Protein AF-A0A2V4NGN0-F1 (afdb_monomer)

pLDDT: mean 93.18, std 6.06, range [64.12, 97.69]

Structure (mmCIF, N/CA/C/O backbone):
data_AF-A0A2V4NGN0-F1
#
_entry.id   AF-A0A2V4NGN0-F1
#
loop_
_atom_site.group_PDB
_atom_site.id
_atom_site.type_symbol
_atom_site.label_atom_id
_atom_site.label_alt_id
_atom_site.label_comp_id
_atom_site.label_asym_id
_atom_site.label_entity_id
_atom_site.label_seq_id
_atom_site.pdbx_PDB_ins_code
_atom_site.Cartn_x
_atom_site.Cartn_y
_atom_site.Cartn_z
_atom_site.occupancy
_atom_site.B_iso_or_equiv
_atom_site.auth_seq_id
_atom_site.auth_comp_id
_atom_site.auth_asym_id
_atom_site.auth_atom_id
_atom_site.pdbx_PDB_model_num
ATOM 1 N N . MET A 1 1 ? 5.089 -12.682 -4.700 1.00 64.12 1 MET A N 1
ATOM 2 C CA . MET A 1 1 ? 6.074 -11.751 -5.308 1.00 64.12 1 MET A CA 1
ATOM 3 C C . MET A 1 1 ? 6.820 -12.357 -6.503 1.00 64.12 1 MET A C 1
ATOM 5 O O . MET A 1 1 ? 7.822 -11.802 -6.937 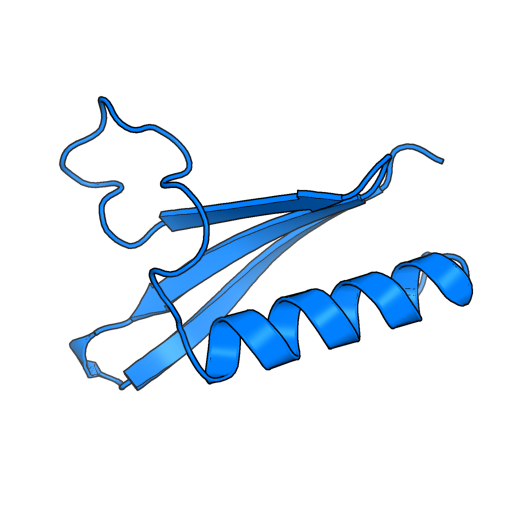1.00 64.12 1 MET A O 1
ATOM 9 N N . THR A 1 2 ? 6.379 -13.487 -7.057 1.00 66.81 2 THR A N 1
ATOM 10 C CA . THR A 1 2 ? 6.961 -14.051 -8.282 1.00 66.81 2 THR A CA 1
ATOM 11 C C . THR A 1 2 ? 6.592 -13.165 -9.472 1.00 66.81 2 THR A C 1
ATOM 13 O O . THR A 1 2 ? 5.420 -12.848 -9.632 1.00 66.81 2 THR A O 1
ATOM 16 N N . GLY A 1 3 ? 7.580 -12.740 -10.264 1.00 83.88 3 GLY A N 1
ATOM 17 C CA . GLY A 1 3 ? 7.385 -11.868 -11.434 1.00 83.88 3 GLY A CA 1
ATOM 18 C C . GLY A 1 3 ? 7.935 -10.444 -11.291 1.00 83.88 3 GLY A C 1
ATOM 19 O O . GLY A 1 3 ? 8.091 -9.764 -12.294 1.00 83.88 3 GLY A O 1
ATOM 20 N N . LEU A 1 4 ? 8.299 -10.011 -10.078 1.00 91.94 4 LEU A N 1
ATOM 21 C CA . LEU A 1 4 ? 8.946 -8.714 -9.855 1.00 91.94 4 LEU A CA 1
ATOM 22 C C . LEU A 1 4 ? 10.479 -8.835 -9.910 1.00 91.94 4 LEU A C 1
ATOM 24 O O . LEU A 1 4 ? 11.024 -9.771 -9.307 1.00 91.94 4 LEU A O 1
ATOM 28 N N . PRO A 1 5 ? 11.197 -7.876 -10.524 1.00 94.06 5 PRO A N 1
ATOM 29 C CA . PRO A 1 5 ? 12.645 -7.749 -10.378 1.00 94.06 5 PRO A CA 1
ATOM 30 C C . PRO A 1 5 ? 13.075 -7.663 -8.906 1.00 94.06 5 PRO A C 1
ATOM 32 O O . PRO A 1 5 ? 12.340 -7.158 -8.057 1.00 94.06 5 PRO A O 1
ATOM 35 N N . ALA A 1 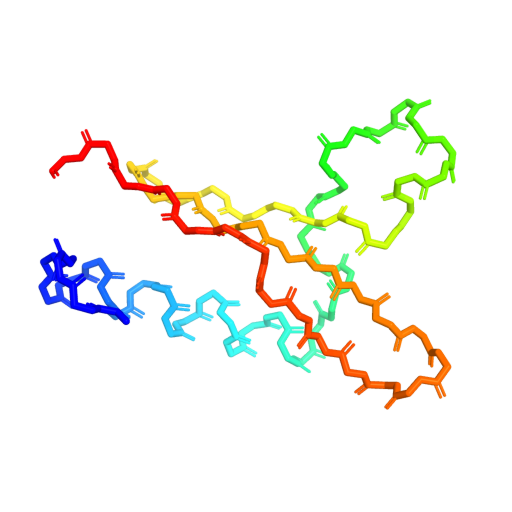6 ? 14.295 -8.108 -8.588 1.00 94.19 6 ALA A N 1
ATOM 36 C CA . ALA A 1 6 ? 14.779 -8.164 -7.203 1.00 94.19 6 ALA A CA 1
ATOM 37 C C . ALA A 1 6 ? 14.739 -6.801 -6.485 1.00 94.19 6 ALA A C 1
ATOM 39 O O . ALA A 1 6 ? 14.368 -6.738 -5.313 1.00 94.19 6 ALA A O 1
ATOM 40 N N . HIS A 1 7 ? 15.065 -5.7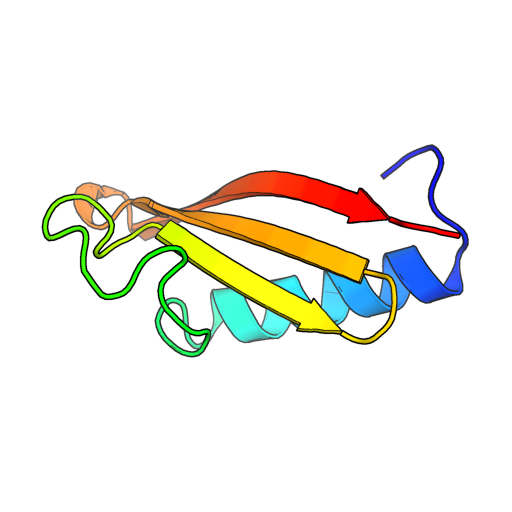14 -7.192 1.00 92.38 7 HIS A N 1
ATOM 41 C CA . HIS A 1 7 ? 15.005 -4.364 -6.630 1.00 92.38 7 HIS A CA 1
ATOM 42 C C . HIS A 1 7 ? 13.564 -3.960 -6.280 1.00 92.38 7 HIS A C 1
ATOM 44 O O . HIS A 1 7 ? 13.322 -3.478 -5.179 1.00 92.38 7 HIS A O 1
ATOM 50 N N . ALA A 1 8 ? 12.596 -4.253 -7.156 1.00 95.00 8 ALA A N 1
ATOM 51 C CA . ALA A 1 8 ? 11.184 -3.978 -6.915 1.00 95.00 8 ALA A CA 1
ATOM 52 C C . ALA A 1 8 ? 10.644 -4.799 -5.734 1.00 95.00 8 ALA A C 1
ATOM 54 O O . ALA A 1 8 ? 9.902 -4.276 -4.908 1.00 95.00 8 ALA A O 1
ATOM 55 N N . GLN A 1 9 ? 11.066 -6.062 -5.582 1.00 96.19 9 GLN A N 1
ATOM 56 C CA . GLN A 1 9 ? 10.728 -6.852 -4.390 1.00 96.19 9 GLN A CA 1
ATOM 57 C C . GLN A 1 9 ? 11.260 -6.215 -3.101 1.00 96.19 9 GLN A C 1
ATOM 59 O O . GLN A 1 9 ? 10.567 -6.250 -2.086 1.00 96.19 9 GLN A O 1
ATOM 64 N N . GLY A 1 10 ? 12.474 -5.654 -3.135 1.00 97.19 10 GLY A N 1
ATOM 65 C CA . GLY A 1 10 ? 13.040 -4.883 -2.026 1.00 97.19 10 GLY A CA 1
ATOM 66 C C . GLY A 1 10 ? 12.153 -3.693 -1.673 1.00 97.19 10 GLY A C 1
ATOM 67 O O . GLY A 1 10 ? 11.675 -3.605 -0.549 1.00 97.19 10 GLY A O 1
ATOM 68 N N . THR A 1 11 ? 11.811 -2.871 -2.666 1.00 96.94 11 THR A N 1
ATOM 69 C CA . THR A 1 11 ? 10.948 -1.702 -2.463 1.00 96.94 11 THR A CA 1
ATOM 70 C C . THR A 1 11 ? 9.566 -2.071 -1.918 1.00 96.94 11 THR A C 1
ATOM 72 O O . THR A 1 11 ? 9.072 -1.392 -1.023 1.00 96.94 11 THR A O 1
ATOM 75 N N . VAL A 1 12 ? 8.942 -3.164 -2.380 1.00 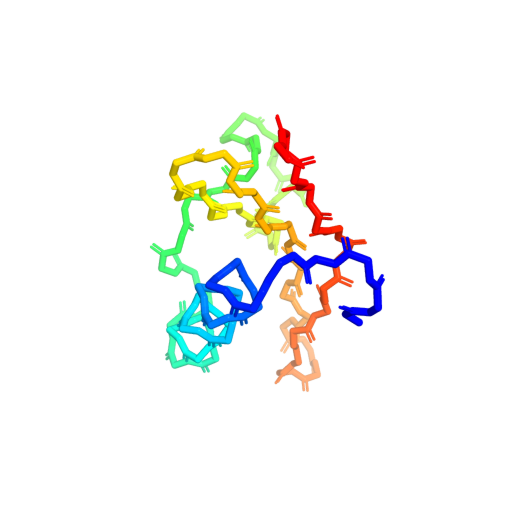97.12 12 VAL A N 1
ATOM 76 C CA . VAL A 1 12 ? 7.672 -3.627 -1.790 1.00 97.12 12 VAL A CA 1
ATOM 77 C C . VAL A 1 12 ? 7.854 -3.981 -0.312 1.00 97.12 12 VAL A C 1
ATOM 79 O O . VAL A 1 12 ? 7.001 -3.631 0.499 1.00 97.12 12 VAL A O 1
ATOM 82 N N . ARG A 1 13 ? 8.940 -4.675 0.060 1.00 97.00 13 ARG A N 1
ATOM 83 C CA . ARG A 1 13 ? 9.202 -5.018 1.469 1.00 97.00 13 ARG A CA 1
ATOM 84 C C . ARG A 1 13 ? 9.357 -3.761 2.317 1.00 97.00 13 ARG A C 1
ATOM 86 O O . ARG A 1 13 ? 8.738 -3.697 3.371 1.00 97.00 13 ARG A O 1
ATOM 93 N N . ASP A 1 14 ? 10.091 -2.766 1.829 1.00 97.38 14 ASP A N 1
ATOM 94 C CA . ASP A 1 14 ? 10.291 -1.496 2.536 1.00 97.38 14 ASP A CA 1
ATOM 95 C C . ASP A 1 14 ? 8.965 -0.743 2.723 1.00 97.38 14 ASP A C 1
ATOM 97 O O . ASP A 1 14 ? 8.647 -0.278 3.817 1.00 97.38 14 ASP A O 1
ATOM 101 N N . VAL A 1 15 ? 8.141 -0.678 1.672 1.00 97.50 15 VAL A N 1
ATOM 102 C CA . VAL A 1 15 ? 6.804 -0.069 1.729 1.00 97.50 15 VAL A CA 1
ATOM 103 C C . VAL A 1 15 ? 5.918 -0.771 2.757 1.00 97.50 15 VAL A C 1
ATOM 105 O O . VAL A 1 15 ? 5.268 -0.098 3.559 1.00 97.50 15 VAL A O 1
ATOM 108 N N . LEU A 1 16 ? 5.884 -2.107 2.750 1.00 96.94 16 LEU A N 1
ATOM 109 C CA . LEU A 1 16 ? 5.058 -2.888 3.674 1.00 96.94 16 LEU A CA 1
ATOM 110 C C . LEU A 1 16 ? 5.566 -2.814 5.115 1.00 96.94 16 LEU A C 1
ATOM 112 O O . LEU A 1 16 ? 4.760 -2.793 6.040 1.00 96.94 16 LEU A O 1
ATOM 116 N N . ASP A 1 17 ? 6.877 -2.732 5.318 1.00 97.56 17 ASP A N 1
ATOM 117 C CA . ASP A 1 17 ? 7.479 -2.521 6.630 1.00 97.56 17 ASP A CA 1
ATOM 118 C C . ASP A 1 17 ? 7.084 -1.147 7.202 1.00 97.56 17 ASP A C 1
ATOM 120 O O . ASP A 1 17 ? 6.581 -1.066 8.326 1.00 97.56 17 ASP A O 1
ATOM 124 N N . ILE A 1 18 ? 7.166 -0.078 6.401 1.00 97.56 18 ILE A N 1
ATOM 125 C CA . ILE A 1 18 ? 6.664 1.252 6.785 1.00 97.56 18 ILE A CA 1
ATOM 126 C C . ILE A 1 18 ? 5.161 1.198 7.090 1.00 97.56 18 ILE A C 1
ATOM 128 O O . ILE A 1 18 ? 4.731 1.668 8.144 1.00 97.56 18 ILE A O 1
ATOM 132 N N . ALA A 1 19 ? 4.364 0.591 6.207 1.00 96.69 19 ALA A N 1
ATOM 133 C CA . ALA A 1 19 ? 2.917 0.481 6.385 1.00 96.69 19 ALA A CA 1
ATOM 134 C C . ALA A 1 19 ? 2.540 -0.338 7.633 1.00 96.69 19 ALA A C 1
ATOM 136 O O . ALA A 1 19 ? 1.542 -0.045 8.281 1.00 96.69 19 ALA A O 1
ATOM 137 N N . SER A 1 20 ? 3.343 -1.331 8.024 1.00 95.12 20 SER A N 1
ATOM 138 C CA . SER A 1 20 ? 3.098 -2.117 9.240 1.00 95.12 20 SER A CA 1
ATOM 139 C C . SER A 1 20 ? 3.260 -1.296 10.524 1.00 95.12 20 SER A C 1
ATOM 141 O O . SER A 1 20 ? 2.589 -1.567 11.520 1.00 95.12 20 SER A O 1
ATOM 143 N N . ARG A 1 21 ? 4.129 -0.277 10.495 1.00 95.88 21 ARG A N 1
ATOM 144 C CA . ARG A 1 21 ? 4.417 0.609 11.633 1.00 95.88 21 ARG A CA 1
ATOM 145 C C . ARG A 1 21 ? 3.506 1.831 11.654 1.00 95.88 21 ARG A C 1
ATOM 147 O O . ARG A 1 21 ? 3.095 2.267 12.726 1.00 95.88 21 ARG A O 1
ATOM 154 N N . THR A 1 22 ? 3.159 2.342 10.474 1.00 95.50 22 THR A N 1
ATOM 155 C CA . THR A 1 22 ? 2.291 3.509 10.298 1.00 95.50 22 THR A CA 1
ATOM 156 C C . THR A 1 22 ? 1.248 3.218 9.211 1.00 95.50 22 THR A C 1
ATOM 158 O O . THR A 1 22 ? 1.400 3.679 8.078 1.00 95.50 22 THR A O 1
ATOM 161 N N . PRO A 1 23 ? 0.165 2.475 9.523 1.00 93.75 23 PRO A N 1
ATOM 162 C CA . PRO A 1 23 ? -0.787 2.000 8.513 1.00 93.75 23 PRO A CA 1
ATOM 163 C C . PRO A 1 23 ? -1.448 3.117 7.703 1.00 93.75 23 PRO A C 1
ATOM 165 O O . PRO A 1 23 ? -1.597 2.986 6.493 1.00 93.75 23 PRO A O 1
ATOM 168 N N . TRP A 1 24 ? -1.760 4.250 8.334 1.00 94.38 24 TRP A N 1
ATOM 169 C CA . TRP A 1 24 ? -2.324 5.440 7.679 1.00 94.38 24 TRP A CA 1
ATOM 170 C C . TRP A 1 24 ? -1.264 6.435 7.175 1.00 94.38 24 TRP A C 1
ATOM 172 O O . TRP A 1 24 ? -1.596 7.567 6.838 1.00 94.38 24 TRP A O 1
ATOM 182 N N . GLY A 1 25 ? 0.015 6.044 7.146 1.00 93.62 25 GLY A N 1
ATOM 183 C CA . GLY A 1 25 ? 1.123 6.921 6.751 1.00 93.62 25 GLY A CA 1
ATOM 184 C C . GLY A 1 25 ? 1.175 7.220 5.252 1.00 93.62 25 GLY A C 1
ATOM 185 O O . GLY A 1 25 ? 1.713 8.251 4.854 1.00 93.62 25 GLY A O 1
ATOM 186 N N . TRP A 1 26 ? 0.597 6.346 4.427 1.00 95.56 26 TRP A N 1
ATOM 187 C CA . TRP A 1 26 ? 0.446 6.568 2.993 1.00 95.56 26 TRP A CA 1
ATOM 188 C C . TRP A 1 26 ? -0.898 7.250 2.669 1.00 95.56 26 TRP A C 1
ATOM 190 O O . TRP A 1 26 ? -1.879 7.073 3.407 1.00 95.56 26 TRP A O 1
ATOM 200 N N . PRO A 1 27 ? -0.978 8.024 1.568 1.00 94.38 27 PRO A N 1
ATOM 201 C CA . PRO A 1 27 ? -2.220 8.660 1.141 1.00 94.38 27 PRO A CA 1
ATOM 202 C C . PRO A 1 27 ? -3.374 7.665 0.977 1.00 94.38 27 PRO A C 1
ATOM 204 O O . PRO A 1 27 ? -3.168 6.483 0.678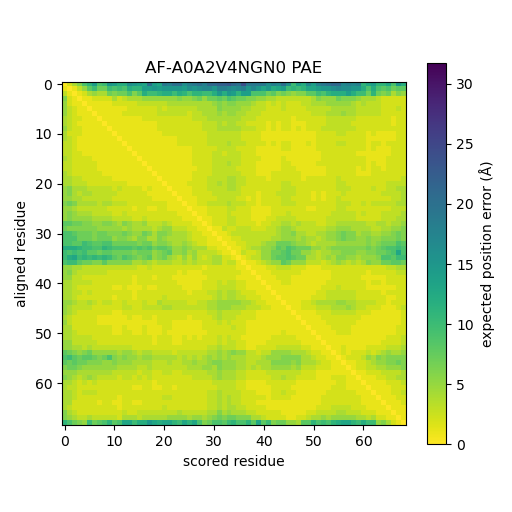 1.00 94.38 27 PRO A O 1
ATOM 207 N N . ALA A 1 28 ? -4.596 8.163 1.170 1.00 94.19 28 ALA A N 1
ATOM 208 C CA . ALA A 1 28 ? -5.791 7.434 0.762 1.00 94.19 28 ALA A CA 1
ATOM 209 C C . ALA A 1 28 ? -5.757 7.213 -0.757 1.00 94.19 28 ALA A C 1
ATOM 211 O O . ALA A 1 28 ? -5.242 8.063 -1.486 1.00 94.19 28 ALA A O 1
ATOM 212 N N . TRP A 1 29 ? -6.289 6.081 -1.218 1.00 89.69 29 TRP A N 1
ATOM 213 C CA . TRP A 1 29 ? -6.396 5.799 -2.654 1.00 89.69 29 TRP A CA 1
ATOM 214 C C . TRP A 1 29 ? -7.245 6.846 -3.378 1.00 89.69 29 TRP A C 1
ATOM 216 O O . TRP A 1 29 ? -6.805 7.418 -4.372 1.00 89.69 29 TRP A O 1
ATOM 226 N N . ASP A 1 30 ? -8.428 7.128 -2.833 1.00 89.75 30 ASP A N 1
ATOM 227 C CA . ASP A 1 30 ? -9.297 8.211 -3.271 1.00 89.75 30 ASP A CA 1
ATOM 228 C C . ASP A 1 30 ? -9.626 9.085 -2.050 1.00 89.75 30 ASP A C 1
ATOM 230 O O . ASP A 1 30 ? -10.322 8.633 -1.141 1.00 89.75 30 ASP A O 1
ATOM 234 N N . PRO A 1 31 ? -9.111 10.324 -1.974 1.00 86.44 31 PRO A N 1
ATOM 235 C CA . PRO A 1 31 ? -9.380 11.215 -0.849 1.00 86.44 31 PRO A CA 1
ATOM 236 C C . PRO A 1 31 ? -10.817 11.754 -0.834 1.00 86.44 31 PRO A C 1
ATOM 238 O O . PRO A 1 31 ? -11.211 12.390 0.142 1.00 86.44 31 PRO A O 1
ATOM 241 N N . THR A 1 32 ? -11.578 11.557 -1.913 1.00 90.38 32 THR A N 1
ATOM 242 C CA . THR A 1 32 ? -12.980 11.973 -2.028 1.00 90.38 32 THR A CA 1
ATOM 243 C C . THR A 1 32 ? -13.963 10.854 -1.700 1.00 90.38 32 THR A C 1
ATOM 245 O O . THR A 1 32 ? -15.145 11.140 -1.513 1.00 90.38 32 THR A O 1
ATOM 248 N N . ASP A 1 33 ? -13.481 9.614 -1.578 1.00 89.44 33 ASP A N 1
ATOM 249 C CA . ASP A 1 33 ? -14.282 8.456 -1.197 1.00 89.44 33 ASP A CA 1
ATOM 250 C C . ASP A 1 33 ? -14.330 8.312 0.339 1.00 89.44 33 ASP A C 1
ATOM 252 O O . ASP A 1 33 ? -13.326 7.935 0.956 1.00 89.44 33 ASP A O 1
ATOM 256 N N . PRO A 1 34 ? -15.475 8.597 0.988 1.00 82.19 34 PRO A N 1
ATOM 257 C CA . PRO A 1 34 ? -15.608 8.459 2.436 1.00 82.19 34 PRO A CA 1
ATOM 258 C C . PRO A 1 34 ? -15.528 6.999 2.906 1.00 82.19 34 PRO A C 1
ATOM 260 O O . PRO A 1 34 ? -15.132 6.759 4.046 1.00 82.19 34 PRO A O 1
ATOM 263 N N . ASP A 1 35 ? -15.854 6.031 2.045 1.00 84.88 35 ASP A N 1
ATOM 264 C CA . ASP A 1 35 ? -15.769 4.601 2.360 1.00 84.88 35 ASP A CA 1
ATOM 265 C C . ASP A 1 35 ? -14.335 4.063 2.156 1.00 84.88 35 ASP A C 1
ATOM 267 O O . ASP A 1 35 ? -13.962 3.008 2.679 1.00 84.88 35 ASP A O 1
ATOM 271 N N . GLY A 1 36 ? -13.493 4.827 1.452 1.00 85.25 36 GLY A N 1
ATOM 272 C CA . GLY A 1 36 ? -12.093 4.532 1.149 1.00 85.25 36 GLY A CA 1
ATOM 273 C C . GLY A 1 36 ? -11.101 4.870 2.268 1.00 85.25 36 GLY A C 1
ATOM 274 O O . GLY A 1 36 ? -9.890 4.772 2.056 1.00 85.25 36 GLY A O 1
ATOM 275 N N . GLU A 1 37 ? -11.566 5.237 3.469 1.00 87.62 37 GLU A N 1
ATOM 276 C CA . GLU A 1 37 ? -10.715 5.701 4.579 1.00 87.62 37 GLU A CA 1
ATOM 277 C C . GLU A 1 37 ? -9.670 4.665 5.033 1.00 87.62 37 GLU A C 1
ATOM 279 O O . GLU A 1 37 ? -8.703 4.996 5.709 1.00 87.62 37 GLU A O 1
ATOM 284 N N . ASP A 1 38 ? -9.809 3.396 4.679 1.00 94.75 38 ASP A N 1
ATOM 285 C CA . ASP A 1 38 ? -8.831 2.368 5.037 1.00 94.75 38 ASP A CA 1
ATOM 286 C C . ASP A 1 38 ? -8.057 1.822 3.836 1.00 94.75 38 ASP A C 1
ATOM 288 O O . ASP A 1 38 ? -7.166 0.990 4.010 1.00 94.75 38 ASP A O 1
ATOM 292 N N . LEU A 1 39 ? -8.354 2.306 2.628 1.00 95.75 39 LEU A N 1
ATOM 293 C CA . LEU A 1 39 ? -7.648 1.946 1.408 1.00 95.75 39 LEU A CA 1
ATOM 294 C C . LEU A 1 39 ? -6.506 2.929 1.157 1.00 95.75 39 LEU A C 1
ATOM 296 O O . LEU A 1 39 ? -6.688 4.146 1.099 1.00 95.75 39 LEU A O 1
ATOM 300 N N . ARG A 1 40 ? -5.300 2.393 1.008 1.00 96.94 40 ARG A N 1
ATOM 301 C CA . ARG A 1 40 ? -4.068 3.173 0.954 1.00 96.94 40 ARG A CA 1
ATOM 302 C C . ARG A 1 40 ? -3.251 2.817 -0.258 1.00 96.94 40 ARG A C 1
ATOM 304 O O . ARG A 1 40 ? -3.324 1.701 -0.777 1.00 96.94 40 ARG A O 1
ATOM 311 N N . THR A 1 41 ? -2.454 3.778 -0.701 1.00 96.88 41 THR A N 1
ATOM 312 C CA . THR A 1 41 ? -1.565 3.571 -1.835 1.00 96.88 41 THR A CA 1
ATOM 313 C C . THR A 1 41 ? -0.220 4.229 -1.652 1.00 96.88 41 THR A C 1
ATOM 315 O O . THR A 1 41 ? -0.110 5.416 -1.355 1.00 96.88 41 THR A O 1
ATOM 318 N N . ALA A 1 42 ? 0.810 3.417 -1.861 1.00 97.56 42 ALA A N 1
ATOM 319 C CA . ALA A 1 42 ? 2.199 3.825 -1.861 1.00 97.56 42 ALA A CA 1
ATOM 320 C C . ALA A 1 42 ? 2.744 3.707 -3.285 1.00 97.56 42 ALA A C 1
ATOM 322 O O . ALA A 1 42 ? 2.871 2.601 -3.813 1.00 97.56 42 ALA A O 1
ATOM 323 N N . ALA A 1 43 ? 3.066 4.845 -3.897 1.00 96.25 43 ALA A N 1
ATOM 324 C CA . ALA A 1 43 ? 3.699 4.914 -5.208 1.00 96.25 43 ALA A CA 1
ATOM 325 C C . ALA A 1 43 ? 5.182 5.272 -5.046 1.00 96.25 43 ALA A C 1
ATOM 327 O O . ALA A 1 43 ? 5.520 6.325 -4.504 1.00 96.25 43 ALA A O 1
ATOM 328 N N . VAL A 1 44 ? 6.070 4.393 -5.514 1.00 95.50 44 VAL A N 1
ATOM 329 C CA . VAL A 1 44 ? 7.526 4.576 -5.482 1.00 95.50 44 VAL A CA 1
ATOM 330 C C . VAL A 1 44 ? 8.087 4.247 -6.863 1.00 95.50 44 VAL A C 1
ATOM 332 O O . VAL A 1 44 ? 8.296 3.085 -7.216 1.00 95.50 44 VAL A O 1
ATOM 335 N N . GLY A 1 45 ? 8.329 5.282 -7.669 1.00 94.12 45 GLY A N 1
ATOM 336 C CA . GLY A 1 45 ? 8.774 5.101 -9.051 1.00 94.12 45 GLY A CA 1
ATOM 337 C C . GLY A 1 45 ? 7.750 4.289 -9.870 1.00 94.12 45 GLY A C 1
ATOM 338 O O . GLY A 1 45 ? 6.577 4.654 -9.861 1.00 94.12 45 GLY A O 1
ATOM 339 N N . PRO A 1 46 ? 8.148 3.199 -10.563 1.00 95.12 46 PRO A N 1
ATOM 340 C CA . PRO A 1 46 ? 7.230 2.357 -11.345 1.00 95.12 46 PRO A CA 1
ATOM 341 C C . PRO A 1 46 ? 6.428 1.348 -10.507 1.00 95.12 46 PRO A C 1
ATOM 343 O O . PRO A 1 46 ? 5.649 0.575 -11.069 1.00 95.12 46 PRO A O 1
ATOM 346 N N . LEU A 1 47 ? 6.651 1.303 -9.189 1.00 96.62 47 LEU A N 1
ATOM 347 C CA . LEU A 1 47 ? 5.980 0.392 -8.271 1.00 96.62 47 LEU A CA 1
ATOM 348 C C . LEU A 1 47 ? 4.836 1.110 -7.556 1.00 96.62 47 LEU A C 1
ATOM 350 O O . LEU A 1 47 ? 5.036 2.163 -6.953 1.00 96.62 47 LEU A O 1
ATOM 354 N N . THR A 1 48 ? 3.660 0.492 -7.551 1.00 97.19 48 THR A N 1
ATOM 355 C CA . THR A 1 48 ? 2.526 0.905 -6.723 1.00 97.19 48 THR A CA 1
ATOM 356 C C . THR A 1 48 ? 2.072 -0.266 -5.862 1.00 97.19 48 THR A C 1
ATOM 358 O O . THR A 1 48 ? 1.863 -1.365 -6.369 1.00 97.19 48 THR A O 1
ATOM 361 N N . VAL A 1 49 ? 1.915 -0.042 -4.559 1.00 97.69 49 VAL A N 1
ATOM 362 C CA . VAL A 1 49 ? 1.342 -1.019 -3.625 1.00 97.69 49 VAL A CA 1
ATOM 363 C C . VAL A 1 49 ? 0.025 -0.471 -3.100 1.00 97.69 49 VAL A C 1
ATOM 365 O O . VAL A 1 49 ? -0.001 0.605 -2.498 1.00 97.69 49 VAL A O 1
ATOM 368 N N . VAL A 1 50 ? -1.045 -1.235 -3.300 1.00 97.06 50 VAL A N 1
ATOM 369 C CA . VAL A 1 50 ? -2.383 -0.950 -2.786 1.00 97.06 50 VAL A CA 1
ATOM 370 C C . VAL A 1 50 ? -2.662 -1.896 -1.631 1.00 97.06 50 VAL A C 1
ATOM 372 O O . VAL A 1 50 ? -2.532 -3.117 -1.759 1.00 97.06 50 VAL A O 1
ATOM 375 N N . TYR A 1 51 ? -3.055 -1.346 -0.490 1.00 97.06 51 TYR A N 1
ATOM 376 C CA . TYR A 1 51 ? -3.384 -2.147 0.679 1.00 97.06 51 TYR A CA 1
ATOM 377 C C . TYR A 1 51 ? -4.572 -1.576 1.439 1.00 97.06 51 TYR A C 1
ATOM 379 O O . TYR A 1 51 ? -4.841 -0.378 1.399 1.00 97.06 51 TYR A O 1
ATOM 387 N N . TRP A 1 52 ? -5.264 -2.451 2.159 1.00 96.69 52 TRP A N 1
ATOM 388 C CA . TRP A 1 52 ? -6.389 -2.104 3.011 1.00 96.69 52 TRP A CA 1
ATOM 389 C C . TRP A 1 52 ? -6.099 -2.411 4.476 1.00 96.69 52 TRP A C 1
ATOM 391 O O . TRP A 1 52 ? -5.493 -3.435 4.809 1.00 96.69 52 TRP A O 1
ATOM 401 N N . ILE A 1 53 ? -6.545 -1.517 5.352 1.00 96.19 53 ILE A N 1
ATOM 402 C CA . ILE A 1 53 ? -6.374 -1.610 6.798 1.00 96.19 53 ILE A CA 1
ATOM 403 C C . ILE A 1 53 ? -7.669 -2.124 7.419 1.00 96.19 53 ILE A C 1
ATOM 405 O O . ILE A 1 53 ? -8.692 -1.451 7.440 1.00 96.19 53 ILE A O 1
ATOM 409 N N . ASN A 1 54 ? -7.626 -3.309 8.011 1.00 94.31 54 ASN A N 1
ATOM 410 C CA . ASN A 1 54 ? -8.746 -3.818 8.782 1.00 94.31 54 ASN A CA 1
ATOM 411 C C . ASN A 1 54 ? -8.598 -3.399 10.249 1.00 94.31 54 ASN A C 1
ATOM 413 O O . ASN A 1 54 ? -7.890 -4.055 11.021 1.00 94.31 54 ASN A O 1
ATOM 417 N N . ARG A 1 55 ? -9.306 -2.332 10.641 1.00 91.12 55 ARG A N 1
ATOM 418 C CA . ARG A 1 55 ? -9.298 -1.785 12.013 1.00 91.12 55 ARG A CA 1
ATOM 419 C C . ARG A 1 55 ? -9.674 -2.821 13.067 1.00 91.12 55 ARG A C 1
ATOM 421 O O . ARG A 1 55 ? -8.986 -2.944 14.075 1.00 91.12 55 ARG A O 1
ATOM 428 N N . GLY A 1 56 ? -10.737 -3.587 12.819 1.00 92.56 56 GLY A N 1
ATOM 429 C CA . GLY A 1 56 ? -11.276 -4.546 13.787 1.00 92.56 56 GLY A CA 1
ATOM 430 C C . GLY A 1 56 ? -10.326 -5.702 14.099 1.00 92.56 56 GLY A C 1
ATOM 431 O O . GLY A 1 56 ? -10.336 -6.222 15.209 1.00 92.56 56 GLY A O 1
ATOM 432 N N . SER A 1 57 ? -9.483 -6.088 13.140 1.00 93.88 57 SER A N 1
ATOM 433 C CA . SER A 1 57 ? -8.514 -7.180 13.310 1.00 93.88 57 SER A CA 1
ATOM 434 C C . SER A 1 57 ? -7.067 -6.716 13.488 1.00 93.88 57 SER A C 1
ATOM 436 O O . SER A 1 57 ?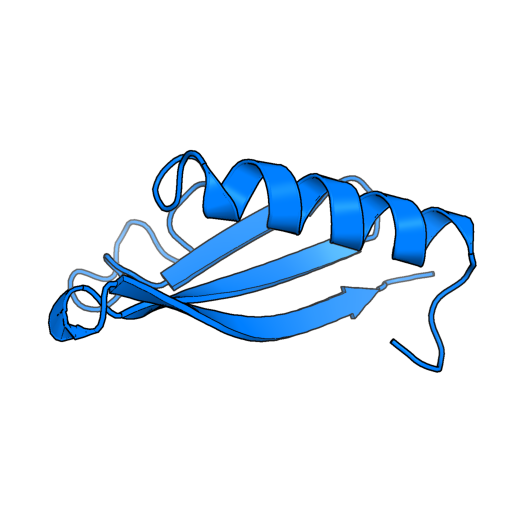 -6.202 -7.564 13.696 1.00 93.88 57 SER A O 1
ATOM 438 N N . GLN A 1 58 ? -6.800 -5.407 13.398 1.00 90.50 58 GLN A N 1
ATOM 439 C CA . GLN A 1 58 ? -5.454 -4.817 13.378 1.00 90.50 58 GLN A CA 1
ATOM 440 C C . GLN A 1 58 ? -4.528 -5.480 12.343 1.00 90.50 58 GLN A C 1
ATOM 442 O O . GLN A 1 58 ? -3.353 -5.741 12.599 1.00 90.50 58 GLN A O 1
ATOM 447 N N . ARG A 1 59 ? -5.074 -5.786 11.161 1.00 93.06 59 ARG A N 1
ATOM 448 C CA . ARG A 1 59 ? -4.343 -6.414 10.053 1.00 93.06 59 ARG A CA 1
ATOM 449 C C . ARG A 1 59 ? -4.343 -5.519 8.830 1.00 93.06 59 ARG A C 1
ATOM 451 O O . ARG A 1 59 ? -5.290 -4.775 8.593 1.00 93.06 59 ARG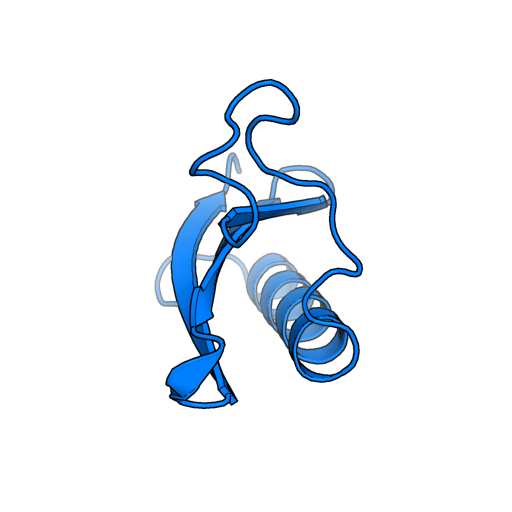 A O 1
ATOM 458 N N . LEU A 1 60 ? -3.300 -5.671 8.029 1.00 95.19 60 LEU A N 1
ATOM 459 C CA . LEU A 1 60 ? -3.194 -5.087 6.703 1.00 95.19 60 LEU A CA 1
ATOM 460 C C . LEU A 1 60 ? -3.319 -6.197 5.661 1.00 95.19 60 LEU A C 1
ATOM 462 O O . LEU A 1 60 ? -2.703 -7.256 5.796 1.00 95.19 60 LEU A O 1
ATOM 466 N N . TYR A 1 61 ? -4.102 -5.934 4.622 1.00 96.25 61 TYR A N 1
ATOM 467 C CA . TYR A 1 61 ? -4.258 -6.810 3.470 1.00 96.25 61 TYR A CA 1
ATOM 468 C C . TYR A 1 61 ? -3.691 -6.109 2.247 1.00 96.25 61 TYR A C 1
ATOM 470 O O . TYR A 1 61 ? -4.133 -5.020 1.894 1.00 96.25 61 TYR A O 1
ATOM 478 N N . VAL A 1 62 ? -2.708 -6.727 1.601 1.00 96.56 62 VAL A N 1
ATOM 479 C CA . VAL A 1 62 ? -2.238 -6.258 0.296 1.00 96.56 62 VAL A CA 1
ATOM 480 C C . 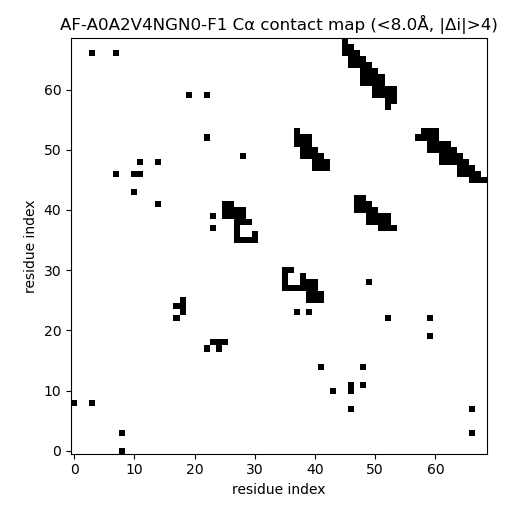VAL A 1 62 ? -3.288 -6.649 -0.732 1.00 96.56 62 VAL A C 1
ATOM 482 O O . VAL A 1 62 ? -3.619 -7.828 -0.847 1.00 96.56 62 VAL A O 1
ATOM 485 N N . ILE A 1 63 ? -3.821 -5.656 -1.433 1.00 96.06 63 ILE A N 1
ATOM 486 C CA . ILE A 1 63 ? -4.842 -5.851 -2.462 1.00 96.06 63 ILE A CA 1
ATOM 487 C C . ILE A 1 63 ? -4.166 -6.017 -3.811 1.00 96.06 63 ILE A C 1
ATOM 489 O O . ILE A 1 63 ? -4.474 -6.964 -4.530 1.00 96.06 63 ILE A O 1
ATOM 493 N N . ASP A 1 64 ? -3.226 -5.126 -4.127 1.00 95.69 64 ASP A N 1
ATOM 494 C CA . ASP A 1 64 ? -2.528 -5.165 -5.402 1.00 95.69 64 ASP A CA 1
ATOM 495 C C . ASP A 1 64 ? -1.086 -4.663 -5.285 1.00 95.69 64 ASP A C 1
ATOM 497 O O . ASP A 1 64 ? -0.748 -3.827 -4.441 1.00 95.69 64 ASP A O 1
ATOM 501 N N . ILE A 1 65 ? -0.229 -5.197 -6.148 1.00 96.06 65 ILE A N 1
ATOM 502 C CA . ILE A 1 65 ? 1.134 -4.725 -6.364 1.00 96.06 65 ILE A CA 1
ATOM 503 C C . ILE A 1 65 ? 1.306 -4.569 -7.868 1.00 96.06 65 ILE A C 1
ATOM 505 O O . ILE A 1 65 ? 1.484 -5.548 -8.593 1.00 96.06 65 ILE A O 1
ATOM 509 N N . VAL A 1 66 ? 1.302 -3.322 -8.319 1.00 95.75 66 VAL A N 1
ATOM 510 C CA . VAL A 1 66 ? 1.447 -2.968 -9.726 1.00 95.75 66 VAL A CA 1
ATOM 511 C C . VAL A 1 66 ? 2.893 -2.584 -9.992 1.00 95.75 66 VAL A C 1
ATOM 513 O O . VAL A 1 66 ? 3.478 -1.762 -9.286 1.00 95.75 66 VAL A O 1
ATOM 516 N N . TRP A 1 67 ? 3.468 -3.172 -11.034 1.00 95.31 67 TRP A N 1
ATOM 517 C CA . TRP A 1 67 ? 4.809 -2.864 -11.507 1.00 95.31 67 TRP A CA 1
ATOM 518 C C . TRP A 1 67 ? 4.758 -2.569 -12.999 1.00 95.31 67 TRP A C 1
ATOM 520 O O . TRP A 1 67 ? 4.285 -3.389 -13.783 1.00 95.31 67 TRP A O 1
ATOM 530 N N . LEU A 1 68 ? 5.214 -1.376 -13.374 1.00 92.94 68 LEU A N 1
ATOM 531 C CA . LEU A 1 68 ? 5.151 -0.874 -14.747 1.00 92.94 68 LEU A CA 1
ATOM 532 C C . LEU A 1 68 ? 6.477 -1.057 -15.520 1.00 92.94 68 LEU A C 1
ATOM 534 O O . LEU A 1 68 ? 6.703 -0.332 -16.489 1.00 92.94 68 LEU A O 1
ATOM 538 N N . GLY A 1 69 ? 7.359 -1.984 -15.103 1.00 84.31 69 GLY A N 1
ATOM 539 C CA . GLY A 1 69 ? 8.683 -2.201 -15.718 1.00 84.31 69 GLY A CA 1
ATOM 540 C C . GLY A 1 69 ? 9.211 -3.629 -15.704 1.00 84.31 69 GLY A C 1
ATOM 541 O O . GLY A 1 69 ? 8.443 -4.576 -15.452 1.00 84.31 69 GLY A O 1
#

Secondary structure (DSSP, 8-state):
-TTS-HHHHHHHHHHHHHHHH-TTSSPBS-TT-GG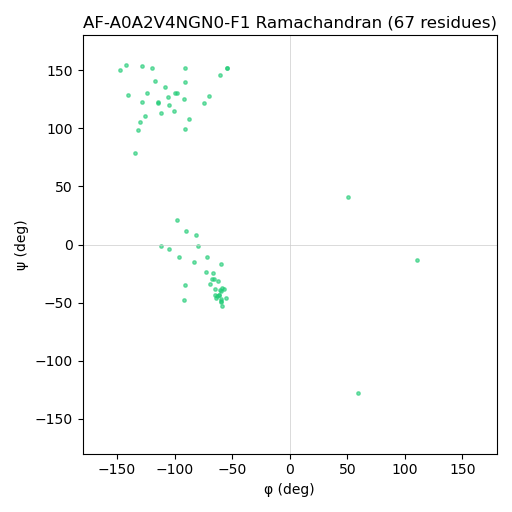GTTEEEEEETTEEEEEEEEGGGTEEEEEEEEE--

Mean predicted aligned error: 3.17 Å

Radius of gyration: 12.05 Å; Cα contacts (8 Å, |Δi|>4): 97; chains: 1; bounding box: 31×26×30 Å

Foldseek 3Di:
DPPDDPVLVVVVVVVVVVCLVPVPPADFPDPPDPVRSQWGWDDDPQWIWIWGADPVVRDIGTPDIGGPD

Solvent-accessible surface area (backbone atoms only — not comparable to full-atom values): 4187 Å² total; per-residue (Å²): 123,90,90,57,58,72,69,56,52,49,53,52,51,54,52,49,54,51,35,73,78,37,71,81,71,45,52,52,67,44,87,84,42,84,87,32,79,43,32,28,39,49,76,58,87,61,36,35,41,33,32,36,54,40,75,95,74,76,43,76,44,79,76,47,76,48,69,77,122

Organism: NCBI:txid565073

Nearest PDB structures (foldseek):
  3g5o-assembly1_B  TM=7.595E-01  e=1.164E-01  Mycobacterium tuberculosis H37Rv
  5ycl-assembly1_D  TM=5.629E-01  e=3.520E-02  Shigella flexneri
  2khe-assembly1_A  TM=6.125E-01  e=1.406E-01  Thermus thermophilus HB8
  2otr-assembly1_A  TM=5.717E-01  e=1.240E-01  Helicobacter pylori 26695
  3kvp-assembly1_B  TM=8.936E-01  e=1.196E+00  Bacillus subtilis

Sequence (69 aa):
MTGLPAHAQGTVRDVLDIASRTPWGWPAWDPTDPDGEDLRTAAVGPLTVVYWINRGSQRLYVIDIVWLG